Protein AF-A0A7C1KZA2-F1 (afdb_monomer)

Nearest PDB structures (foldseek):
  4gpk-assembly2_H  TM=7.503E-01  e=1.646E-01  Bacillus thuringiensis serovar thuringiensis
  4gpk-assembly2_F  TM=7.600E-01  e=3.939E-01  Bacillus thuringiensis serovar thuringiensis
  4gpk-assembly1_D  TM=7.348E-01  e=4.781E-01  Bacillus thuringiensis serovar thuringiensis
  4gpk-assembly1_A  TM=7.397E-01  e=8.551E-01  Bacillus thuringiensis serovar thuringiensis
  5dbk-assembly1_B  TM=5.737E-01  e=3.575E-01  Bacillus thuringiensis Bt407

Solvent-accessible surface area (backbone atoms only — not comparable to full-atom values): 7530 Å² total; per-residue (Å²): 130,79,60,70,57,53,55,52,49,54,51,52,34,52,50,46,29,72,77,37,68,88,37,72,67,20,39,52,32,26,45,57,52,15,54,51,24,46,76,70,65,38,50,68,59,16,38,57,32,16,54,71,38,43,69,92,47,94,47,68,64,22,28,48,19,38,38,51,49,9,48,47,28,44,78,71,64,42,32,67,60,12,33,57,37,18,47,48,20,50,67,78,30,60,88,39,57,71,46,27,50,55,25,44,58,51,34,22,52,24,28,44,77,72,66,39,46,71,60,15,48,50,43,28,51,52,42,28,70,78,26,76,86,50,69,63,15,53,51,23,55,53,53,59,73,66,65,127

Secondary structure (DSSP, 8-state):
-TTHHHHHHHHHHHHHHHH-TTSHHHHHHHHHHHHHHHHTT-HHHHHHHHHHHHTT--SHHHHHHHHHHHHHHHHTT-HHHHHHHHHHHHHH-TT-HHHHHHHHHHHHHHHHHTT-HHHHHHHHHHHHHH-TTSHHHHHHHHHHTT--

Sequence (148 aa):
LQSGDTDTAVRTFKDIISRRPNHIMSQKSRLELAEEALKQKNFDEAVRLAEAVIENVVDDNAARAQYIIGNRWFISGDYQKAQDELMRVTILYKNYEEWVAHARLLIAQCQNNLGNIEDAEKTLRDVMEMHPRDEFGQQAKKLLNEIR

Structure (mmCIF, N/CA/C/O backbone):
data_AF-A0A7C1KZA2-F1
#
_entry.id   AF-A0A7C1KZA2-F1
#
loop_
_atom_site.group_PDB
_atom_site.id
_atom_site.type_symbol
_atom_site.label_atom_id
_atom_site.label_alt_id
_atom_site.label_comp_id
_atom_site.label_asym_id
_atom_site.label_entity_id
_atom_site.label_seq_id
_atom_site.pdbx_PDB_ins_code
_atom_site.Cartn_x
_atom_site.Cartn_y
_atom_site.Cartn_z
_atom_site.occupancy
_atom_site.B_iso_or_equiv
_atom_site.auth_seq_id
_atom_site.auth_comp_id
_atom_site.auth_asym_id
_atom_site.auth_atom_id
_atom_site.pdbx_PDB_model_num
ATOM 1 N N . LEU A 1 1 ? 22.426 15.751 -2.541 1.00 44.69 1 LEU A N 1
ATOM 2 C CA . LEU A 1 1 ? 23.014 14.629 -3.315 1.00 44.69 1 LEU A CA 1
ATOM 3 C C . LEU A 1 1 ? 21.973 13.911 -4.200 1.00 44.69 1 LEU A C 1
ATOM 5 O O . LEU A 1 1 ? 22.218 12.809 -4.641 1.00 44.69 1 LEU A O 1
ATOM 9 N N . GLN A 1 2 ? 20.813 14.511 -4.506 1.00 54.28 2 GLN A N 1
ATOM 10 C CA . GLN A 1 2 ? 19.572 13.736 -4.701 1.00 54.28 2 GLN A CA 1
ATOM 11 C C . GLN A 1 2 ? 19.051 13.613 -6.148 1.00 54.28 2 GLN A C 1
ATOM 13 O O . GLN A 1 2 ? 18.026 12.977 -6.365 1.00 54.28 2 GLN A O 1
ATOM 18 N N . SER A 1 3 ? 19.729 14.205 -7.133 1.00 57.84 3 SER A N 1
ATOM 19 C CA . SER A 1 3 ? 19.249 14.218 -8.530 1.00 57.84 3 SER A CA 1
ATOM 20 C C . SER A 1 3 ? 20.105 13.348 -9.456 1.00 57.84 3 SER A C 1
ATOM 22 O O . SER A 1 3 ? 19.568 12.569 -10.232 1.00 57.84 3 SER A O 1
ATOM 24 N N . GLY A 1 4 ? 21.438 13.393 -9.322 1.00 61.09 4 GLY A N 1
ATOM 25 C CA . GLY A 1 4 ? 22.348 12.641 -10.199 1.00 61.09 4 GLY A CA 1
ATOM 26 C C . GLY A 1 4 ? 22.324 11.121 -9.993 1.00 61.09 4 GLY A C 1
ATOM 27 O O . GLY A 1 4 ? 22.420 10.365 -10.963 1.00 61.09 4 GLY A O 1
ATOM 28 N N . ASP A 1 5 ? 22.146 10.668 -8.751 1.00 63.00 5 ASP A N 1
ATOM 29 C CA . ASP A 1 5 ? 22.106 9.236 -8.427 1.00 63.00 5 ASP A CA 1
ATOM 30 C C . ASP A 1 5 ? 20.769 8.611 -8.848 1.00 63.00 5 ASP A C 1
ATOM 32 O O . ASP A 1 5 ? 20.745 7.527 -9.436 1.00 63.00 5 ASP A O 1
ATOM 36 N N . THR A 1 6 ? 19.666 9.339 -8.647 1.00 65.69 6 THR A N 1
ATOM 37 C CA . THR A 1 6 ? 18.316 8.945 -9.074 1.00 65.69 6 THR A CA 1
ATOM 38 C C . THR A 1 6 ? 18.236 8.822 -10.597 1.00 65.69 6 THR A C 1
ATOM 40 O O . THR A 1 6 ? 17.783 7.799 -11.109 1.00 65.69 6 THR A O 1
ATOM 43 N N . ASP A 1 7 ? 18.775 9.794 -11.340 1.00 73.94 7 ASP A N 1
ATOM 44 C CA . ASP A 1 7 ? 18.800 9.756 -12.809 1.00 73.94 7 ASP A CA 1
ATOM 45 C C . ASP A 1 7 ? 19.643 8.588 -13.353 1.00 73.94 7 ASP A C 1
ATOM 47 O O . ASP A 1 7 ? 19.294 7.953 -14.358 1.00 73.94 7 ASP A O 1
ATOM 51 N N . THR A 1 8 ? 20.746 8.265 -12.673 1.00 81.12 8 THR A N 1
ATOM 52 C CA . THR A 1 8 ? 21.621 7.140 -13.032 1.00 81.12 8 THR A CA 1
ATOM 53 C C . THR A 1 8 ? 20.946 5.793 -12.758 1.00 81.12 8 THR A C 1
ATOM 55 O O . THR A 1 8 ? 21.003 4.886 -13.599 1.00 81.12 8 THR A O 1
ATOM 58 N N . ALA A 1 9 ? 20.249 5.665 -11.626 1.00 78.81 9 ALA A N 1
ATOM 59 C CA . ALA A 1 9 ? 19.480 4.474 -11.275 1.00 78.81 9 ALA A CA 1
ATOM 60 C C . ALA A 1 9 ? 18.328 4.239 -12.263 1.00 78.81 9 ALA A C 1
ATOM 62 O O . ALA A 1 9 ? 18.203 3.144 -12.815 1.00 78.81 9 ALA A O 1
ATOM 63 N N . VAL A 1 10 ? 17.561 5.285 -12.590 1.00 84.88 10 VAL A N 1
ATOM 64 C CA . VAL A 1 10 ? 16.456 5.213 -13.559 1.00 84.88 10 VAL A CA 1
ATOM 65 C C . VAL A 1 10 ? 16.942 4.724 -14.924 1.00 84.88 10 VAL A C 1
ATOM 67 O O . VAL A 1 10 ? 16.321 3.845 -15.527 1.00 84.88 10 VAL A O 1
ATOM 70 N N . ARG A 1 11 ? 18.071 5.249 -15.421 1.00 86.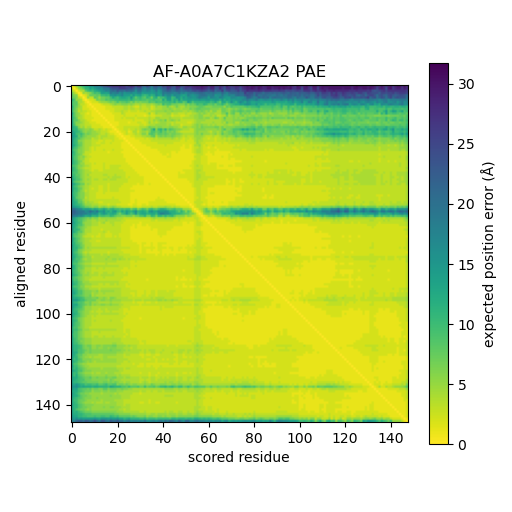88 11 ARG A N 1
ATOM 71 C CA . ARG A 1 11 ? 18.655 4.804 -16.697 1.00 86.88 11 ARG A CA 1
ATOM 72 C C . ARG A 1 11 ? 19.047 3.328 -16.656 1.00 86.88 11 ARG A C 1
ATOM 74 O O . ARG A 1 11 ? 18.765 2.597 -17.602 1.00 86.88 11 ARG A O 1
ATOM 81 N N . THR A 1 12 ? 19.661 2.896 -15.559 1.00 87.88 12 THR A N 1
ATOM 82 C CA . THR A 1 12 ? 20.097 1.507 -15.366 1.00 87.88 12 THR A CA 1
ATOM 83 C C . THR A 1 12 ? 18.906 0.549 -15.338 1.00 87.88 12 THR A C 1
ATOM 85 O O . THR A 1 12 ? 18.910 -0.466 -16.031 1.00 87.88 12 THR A O 1
ATOM 88 N N . PHE A 1 13 ? 17.842 0.898 -14.616 1.00 89.06 13 PHE A N 1
ATOM 89 C CA . PHE A 1 13 ? 16.608 0.113 -14.572 1.00 89.06 13 PHE A CA 1
ATOM 90 C C . PHE A 1 13 ? 15.943 -0.005 -15.946 1.00 89.06 13 PHE A C 1
ATOM 92 O O . PHE A 1 13 ? 15.552 -1.102 -16.349 1.00 89.06 13 PHE A O 1
ATOM 99 N N . LYS A 1 14 ? 15.884 1.090 -16.714 1.00 87.06 14 LYS A N 1
ATOM 100 C CA . LYS A 1 14 ? 15.347 1.074 -18.085 1.00 87.06 14 LYS A CA 1
ATOM 101 C C . LYS A 1 14 ? 16.163 0.183 -19.030 1.00 87.06 14 LYS A C 1
ATOM 103 O O . LYS A 1 14 ? 15.572 -0.526 -19.847 1.00 87.06 14 LYS A O 1
ATOM 108 N N . ASP A 1 15 ? 17.491 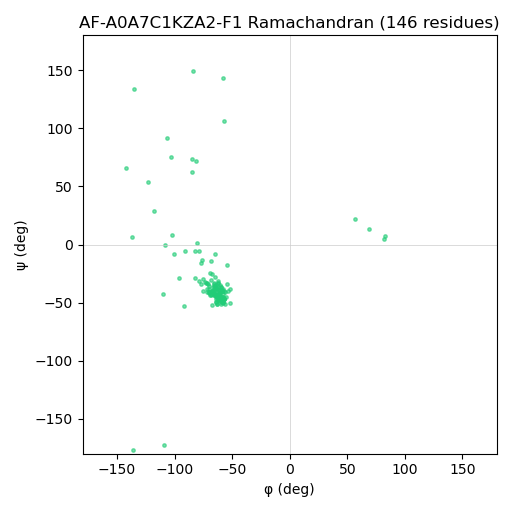0.171 -18.908 1.00 89.44 15 ASP A N 1
ATOM 109 C CA . ASP A 1 15 ? 18.364 -0.716 -19.695 1.00 89.44 15 ASP A CA 1
ATOM 110 C C . ASP A 1 15 ? 18.147 -2.197 -19.336 1.00 89.44 15 ASP A C 1
ATOM 112 O O . ASP A 1 15 ? 17.989 -3.032 -20.229 1.00 89.44 15 ASP A O 1
ATOM 116 N N . ILE A 1 16 ? 18.031 -2.523 -18.043 1.00 86.81 16 ILE A N 1
ATOM 117 C CA . ILE A 1 16 ? 17.730 -3.887 -17.573 1.00 86.81 16 ILE A CA 1
ATOM 118 C C . ILE A 1 16 ? 16.406 -4.385 -18.163 1.00 86.81 16 ILE A C 1
ATOM 120 O O . ILE A 1 16 ? 16.369 -5.479 -18.737 1.00 86.81 16 ILE A O 1
ATOM 124 N N . ILE A 1 17 ? 15.353 -3.567 -18.069 1.00 88.56 17 ILE A N 1
ATOM 125 C CA . ILE A 1 17 ? 14.021 -3.890 -18.595 1.00 88.56 17 ILE A CA 1
ATOM 126 C C . ILE A 1 17 ? 14.083 -4.124 -20.105 1.00 88.56 17 ILE A C 1
ATOM 128 O O . ILE A 1 17 ? 13.548 -5.121 -20.585 1.00 88.56 17 ILE A O 1
ATOM 132 N N . SER A 1 18 ? 14.780 -3.255 -20.842 1.00 89.31 18 SER A N 1
ATOM 133 C CA . SER A 1 18 ? 14.886 -3.347 -22.303 1.00 89.31 18 SER A CA 1
ATOM 134 C C . SER A 1 18 ? 15.621 -4.610 -22.758 1.00 89.31 18 SER A C 1
ATOM 136 O O . SER A 1 18 ? 15.229 -5.238 -23.738 1.00 89.31 18 SER A O 1
ATOM 138 N N . ARG A 1 19 ? 16.673 -5.019 -22.038 1.00 90.69 19 ARG A N 1
ATOM 139 C CA . ARG A 1 19 ? 17.477 -6.197 -22.400 1.00 90.69 19 ARG A CA 1
ATOM 140 C C . ARG A 1 19 ? 16.824 -7.517 -22.013 1.00 90.69 19 ARG A C 1
ATOM 142 O O . ARG A 1 19 ? 17.084 -8.529 -22.658 1.00 90.69 19 ARG A O 1
ATOM 149 N N . ARG A 1 20 ? 16.052 -7.546 -20.921 1.00 87.06 20 ARG A N 1
ATOM 150 C CA . ARG A 1 20 ? 15.500 -8.788 -20.353 1.00 87.06 20 ARG A CA 1
ATOM 151 C C . ARG A 1 20 ? 14.075 -8.599 -19.817 1.00 87.06 20 ARG A C 1
ATOM 153 O O . ARG A 1 20 ? 13.880 -8.740 -18.611 1.00 87.06 20 ARG A O 1
ATOM 160 N N . PRO A 1 21 ? 13.060 -8.327 -20.655 1.00 84.12 21 PRO A N 1
ATOM 161 C CA . PRO A 1 21 ? 11.745 -7.868 -20.189 1.00 84.12 21 PRO A CA 1
ATOM 162 C C . PRO A 1 21 ? 11.056 -8.764 -19.149 1.00 84.12 21 PRO A C 1
ATOM 164 O O . PRO A 1 21 ? 10.422 -8.235 -18.238 1.00 84.12 21 PRO A O 1
ATOM 167 N N . ASN A 1 22 ? 11.240 -10.085 -19.234 1.00 82.94 22 ASN A N 1
ATOM 168 C CA . ASN A 1 22 ? 10.550 -11.073 -18.389 1.00 82.94 22 ASN A CA 1
ATOM 169 C C . ASN A 1 22 ? 11.420 -11.620 -17.242 1.00 82.94 22 ASN A C 1
ATOM 171 O O . ASN A 1 22 ? 11.056 -12.587 -16.584 1.00 82.94 22 ASN A O 1
ATOM 175 N N . HIS A 1 23 ? 12.608 -11.053 -17.023 1.00 87.25 23 HIS A N 1
ATOM 176 C CA . HIS A 1 23 ? 13.526 -11.512 -15.982 1.00 87.25 23 HIS A CA 1
ATOM 177 C C . HIS A 1 23 ? 13.183 -10.896 -14.618 1.00 87.25 23 HIS A C 1
ATOM 179 O O . HIS A 1 23 ? 12.781 -9.736 -14.548 1.00 87.25 23 HIS A O 1
ATOM 185 N N . ILE A 1 24 ? 13.455 -11.623 -13.528 1.00 86.75 24 ILE A N 1
ATOM 186 C CA . ILE A 1 24 ? 13.198 -11.184 -12.142 1.00 86.75 24 ILE A CA 1
ATOM 187 C C . ILE A 1 24 ? 13.782 -9.795 -11.830 1.00 86.75 24 ILE A C 1
ATOM 189 O O . ILE A 1 24 ? 13.157 -8.968 -11.178 1.00 86.75 24 ILE A O 1
ATOM 193 N N . MET A 1 25 ? 14.970 -9.492 -12.364 1.00 87.94 25 MET A N 1
ATOM 194 C CA . MET A 1 25 ? 15.594 -8.171 -12.195 1.00 87.94 25 MET A CA 1
ATOM 195 C C . MET A 1 25 ? 14.807 -7.056 -12.881 1.00 87.94 25 MET A C 1
ATOM 197 O O . MET A 1 25 ? 14.759 -5.949 -12.365 1.00 87.94 25 MET A O 1
ATOM 201 N N . SER A 1 26 ? 14.164 -7.343 -14.011 1.00 90.06 26 SER A N 1
ATOM 202 C CA . SER A 1 26 ? 13.328 -6.374 -14.716 1.00 90.06 26 SER A CA 1
ATOM 203 C C . SER A 1 26 ? 12.009 -6.145 -13.993 1.00 90.06 26 SER A C 1
ATOM 205 O O . SER A 1 26 ? 11.504 -5.031 -14.020 1.00 90.06 26 SER A O 1
ATOM 207 N N . GLN A 1 27 ? 11.460 -7.158 -13.315 1.00 90.81 27 GLN A N 1
ATOM 208 C CA . GLN A 1 27 ? 10.318 -6.968 -12.414 1.00 90.81 27 GLN A CA 1
ATOM 209 C C . GLN A 1 27 ? 10.700 -6.043 -11.255 1.00 90.81 27 GLN A C 1
ATOM 211 O O . GLN A 1 27 ? 10.073 -5.006 -11.075 1.00 90.81 27 GLN A O 1
ATOM 216 N N . LYS A 1 28 ? 11.807 -6.331 -10.558 1.00 92.00 28 LYS A N 1
ATOM 217 C CA . LYS A 1 28 ? 12.323 -5.463 -9.487 1.00 92.00 28 LYS A CA 1
ATOM 218 C C . LYS A 1 28 ? 12.596 -4.039 -9.973 1.00 92.00 28 LYS A C 1
ATOM 220 O O . LYS A 1 28 ? 12.156 -3.087 -9.350 1.00 92.00 28 LYS A O 1
ATOM 225 N N . SER A 1 29 ? 13.248 -3.881 -11.127 1.00 93.75 29 SER A N 1
ATOM 226 C CA . SER A 1 29 ? 13.467 -2.569 -11.749 1.00 93.75 29 SER A CA 1
ATOM 227 C C . SER A 1 29 ? 12.163 -1.824 -12.043 1.00 93.75 29 SER A C 1
ATOM 229 O O . SER A 1 29 ? 12.116 -0.612 -11.861 1.00 93.75 29 SER A O 1
ATOM 231 N N . ARG A 1 30 ? 11.100 -2.516 -12.474 1.00 94.88 30 ARG A N 1
ATOM 232 C CA . ARG A 1 30 ? 9.782 -1.893 -12.664 1.00 94.88 30 ARG A CA 1
ATOM 233 C C . ARG A 1 30 ? 9.180 -1.423 -11.343 1.00 94.88 30 ARG A C 1
ATOM 235 O O . ARG A 1 30 ? 8.668 -0.314 -11.318 1.00 94.88 30 ARG A O 1
ATOM 242 N N . LEU A 1 31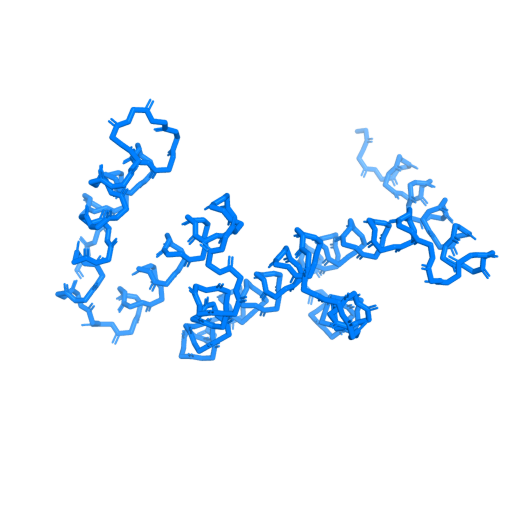 ? 9.284 -2.208 -10.270 1.00 96.06 31 LEU A N 1
ATOM 243 C CA . LEU A 1 31 ? 8.792 -1.825 -8.939 1.00 96.06 31 LEU A CA 1
ATOM 244 C C . LEU A 1 31 ? 9.493 -0.567 -8.415 1.00 96.06 31 LEU A C 1
ATOM 246 O O . LEU A 1 31 ? 8.822 0.379 -8.014 1.00 96.06 31 LEU A O 1
ATOM 250 N N . GLU A 1 32 ? 10.825 -0.518 -8.497 1.00 95.25 32 GLU A N 1
ATOM 251 C CA . GLU A 1 32 ? 11.600 0.657 -8.069 1.00 95.25 32 GLU A CA 1
ATOM 252 C C . GLU A 1 32 ? 11.233 1.907 -8.885 1.00 95.25 32 GLU A C 1
ATOM 254 O O . GLU A 1 32 ? 11.041 2.992 -8.337 1.00 95.25 32 GLU A O 1
ATOM 259 N N . LEU A 1 33 ? 11.071 1.760 -10.206 1.00 95.88 33 LEU A N 1
ATOM 260 C CA . LEU A 1 33 ? 10.612 2.855 -11.063 1.00 95.88 33 LEU A CA 1
ATOM 261 C C . LEU A 1 33 ? 9.165 3.270 -10.754 1.00 95.88 33 LEU A C 1
ATOM 263 O O . LEU A 1 33 ? 8.850 4.456 -10.842 1.00 95.88 33 LEU A O 1
ATOM 267 N N . ALA A 1 34 ? 8.291 2.326 -10.401 1.00 97.00 34 ALA A N 1
ATOM 268 C CA . ALA A 1 34 ? 6.897 2.605 -10.077 1.00 97.00 34 ALA A CA 1
ATOM 269 C C . ALA A 1 34 ? 6.778 3.399 -8.768 1.00 97.00 34 ALA A C 1
ATOM 271 O O . ALA A 1 34 ? 6.036 4.376 -8.703 1.00 97.00 34 ALA A O 1
ATOM 272 N N . GLU A 1 35 ? 7.554 3.043 -7.744 1.00 95.69 35 GLU A N 1
ATOM 273 C CA . GLU A 1 35 ? 7.615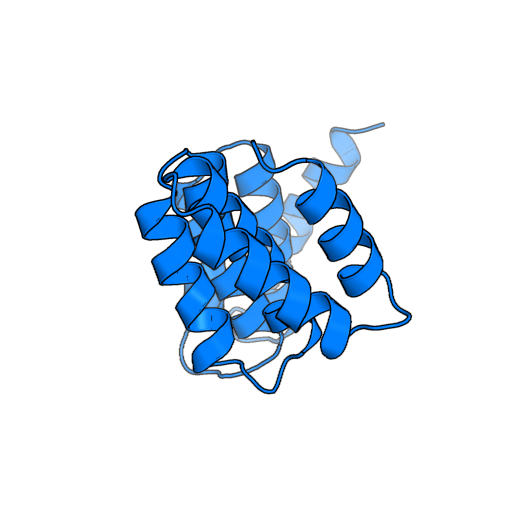 3.798 -6.489 1.00 95.69 35 GLU A CA 1
ATOM 274 C C . GLU A 1 35 ? 8.197 5.197 -6.677 1.00 95.69 35 GLU A C 1
ATOM 276 O O . GLU A 1 35 ? 7.706 6.161 -6.087 1.00 95.69 35 GLU A O 1
ATOM 281 N N . GLU A 1 36 ? 9.219 5.338 -7.519 1.00 94.75 36 GLU A N 1
ATOM 282 C CA . GLU A 1 36 ? 9.760 6.650 -7.861 1.00 94.75 36 GLU A CA 1
ATOM 283 C C . GLU A 1 36 ? 8.720 7.503 -8.605 1.00 94.75 36 GLU A C 1
ATOM 285 O O . GLU A 1 36 ? 8.499 8.666 -8.261 1.00 94.75 36 GLU A O 1
ATOM 290 N N . ALA A 1 37 ? 7.989 6.909 -9.550 1.00 95.44 37 ALA A N 1
ATOM 291 C CA . ALA A 1 37 ? 6.873 7.566 -10.221 1.00 95.44 37 ALA A CA 1
ATOM 292 C C . ALA A 1 37 ? 5.763 7.987 -9.234 1.00 95.44 37 ALA A C 1
ATOM 294 O O . ALA A 1 37 ? 5.245 9.100 -9.355 1.00 95.44 37 ALA A O 1
ATOM 295 N N . LEU A 1 38 ? 5.445 7.177 -8.212 1.00 96.12 38 LEU A N 1
ATOM 296 C CA . LEU A 1 38 ? 4.510 7.562 -7.143 1.00 96.12 38 LEU A CA 1
ATOM 297 C C . LEU A 1 38 ? 4.983 8.789 -6.364 1.00 96.12 38 LEU A C 1
ATOM 299 O O . LEU A 1 38 ? 4.194 9.711 -6.147 1.00 96.12 38 LEU A O 1
ATOM 303 N N . LYS A 1 39 ? 6.261 8.833 -5.968 1.00 94.00 39 LYS A N 1
ATOM 304 C CA . LYS A 1 39 ? 6.845 9.984 -5.252 1.00 94.00 39 LYS A CA 1
ATOM 305 C C . LYS A 1 39 ? 6.756 11.262 -6.083 1.00 94.00 39 LYS A C 1
ATOM 307 O O . LYS A 1 39 ? 6.480 12.331 -5.545 1.00 94.00 39 LYS A O 1
ATOM 312 N N . GLN A 1 40 ? 6.922 11.139 -7.399 1.00 94.81 40 GLN A N 1
ATOM 313 C CA . GLN A 1 40 ? 6.784 12.236 -8.359 1.00 94.81 40 GLN A CA 1
ATOM 314 C C . GLN A 1 40 ? 5.323 12.543 -8.735 1.00 94.81 40 GLN A C 1
ATOM 316 O O . GLN A 1 40 ? 5.078 13.433 -9.547 1.00 94.81 40 GLN A O 1
ATOM 321 N N . LYS A 1 41 ? 4.346 11.824 -8.160 1.00 95.38 41 LYS A N 1
ATOM 322 C CA . LYS A 1 41 ? 2.914 11.890 -8.504 1.00 95.38 41 LYS A CA 1
ATOM 323 C C . LYS A 1 41 ? 2.618 11.610 -9.982 1.00 95.38 41 LYS A C 1
ATOM 325 O O . LYS A 1 41 ? 1.555 11.971 -10.485 1.00 95.38 41 LYS A O 1
ATOM 330 N N . ASN A 1 42 ? 3.528 10.932 -10.677 1.00 96.75 42 ASN A N 1
ATOM 331 C CA . ASN A 1 42 ? 3.300 10.419 -12.020 1.00 96.75 42 ASN A CA 1
ATOM 332 C C . ASN A 1 42 ? 2.531 9.095 -11.927 1.00 96.75 42 ASN A C 1
ATOM 334 O O . ASN A 1 42 ? 3.079 8.004 -12.088 1.00 96.75 42 ASN A O 1
ATOM 338 N N . PHE A 1 43 ? 1.252 9.206 -11.575 1.00 96.62 43 PHE A N 1
ATOM 339 C CA . PHE A 1 43 ? 0.438 8.058 -11.202 1.00 96.62 43 PHE A CA 1
ATOM 340 C C . PHE A 1 43 ? 0.191 7.076 -12.346 1.00 96.62 43 PHE A C 1
ATOM 342 O O . PHE A 1 43 ? 0.117 5.875 -12.098 1.00 96.62 43 PHE A O 1
ATOM 349 N N . ASP A 1 44 ? 0.075 7.565 -13.579 1.00 96.94 44 ASP A N 1
ATOM 350 C CA . ASP A 1 44 ? -0.186 6.708 -14.737 1.00 96.94 44 ASP A CA 1
ATOM 351 C C . ASP A 1 44 ? 1.033 5.839 -15.056 1.00 96.94 44 ASP A C 1
ATOM 353 O O . ASP A 1 44 ? 0.898 4.640 -15.293 1.00 96.94 44 ASP A O 1
ATOM 357 N N . GLU A 1 45 ? 2.240 6.408 -14.970 1.00 96.38 45 GLU A N 1
ATOM 358 C CA . GLU A 1 45 ? 3.474 5.639 -15.142 1.00 96.38 45 GLU A CA 1
ATOM 359 C C . GLU A 1 45 ? 3.684 4.641 -13.999 1.00 96.38 45 GLU A C 1
ATOM 361 O O . GLU A 1 45 ? 4.078 3.502 -14.250 1.00 96.38 45 GLU A O 1
ATOM 366 N N . ALA A 1 46 ? 3.380 5.032 -12.756 1.00 97.69 46 ALA A N 1
ATOM 367 C CA . ALA A 1 46 ? 3.465 4.135 -11.607 1.00 97.69 46 ALA A CA 1
ATOM 368 C C . ALA A 1 46 ? 2.567 2.900 -11.776 1.00 97.69 46 ALA A C 1
ATOM 370 O O . ALA A 1 46 ? 3.027 1.773 -11.593 1.00 97.69 46 ALA A O 1
ATOM 371 N N . VAL A 1 47 ? 1.309 3.108 -12.181 1.00 97.06 47 VAL A N 1
ATOM 372 C CA . VAL A 1 47 ? 0.356 2.017 -12.428 1.00 97.06 47 VAL A CA 1
ATOM 373 C C . VAL A 1 47 ? 0.828 1.150 -13.590 1.00 97.06 47 VAL A C 1
ATOM 375 O O . VAL A 1 47 ? 0.963 -0.056 -13.414 1.00 97.06 47 VAL A O 1
ATOM 378 N N . ARG A 1 48 ? 1.195 1.745 -14.731 1.00 96.25 48 ARG A N 1
ATOM 379 C CA . ARG A 1 48 ? 1.665 1.001 -15.911 1.00 96.25 48 ARG A CA 1
ATOM 380 C C . ARG A 1 48 ? 2.868 0.103 -15.599 1.00 96.25 48 ARG A C 1
ATOM 382 O O . ARG A 1 48 ? 2.967 -1.014 -16.104 1.00 96.25 48 ARG A O 1
ATOM 389 N N . LEU A 1 49 ? 3.815 0.596 -14.799 1.00 95.75 49 LEU A N 1
ATOM 390 C CA . LEU A 1 49 ? 4.996 -0.168 -14.394 1.00 95.75 49 LEU A CA 1
ATOM 391 C C . LEU A 1 49 ? 4.648 -1.308 -13.432 1.00 95.75 49 LEU A C 1
ATOM 393 O O . LEU A 1 49 ? 5.209 -2.394 -13.580 1.00 95.75 49 LEU A O 1
ATOM 397 N N . ALA A 1 50 ? 3.741 -1.075 -12.481 1.00 96.19 50 ALA A N 1
ATOM 398 C CA . ALA A 1 50 ? 3.283 -2.085 -11.531 1.00 96.19 50 ALA A CA 1
ATOM 399 C C . ALA A 1 50 ? 2.432 -3.177 -12.206 1.00 96.19 50 ALA A C 1
ATOM 401 O O . ALA A 1 50 ? 2.669 -4.361 -11.984 1.00 96.19 50 ALA A O 1
ATOM 402 N N . GLU A 1 51 ? 1.506 -2.811 -13.095 1.00 95.12 51 GLU A N 1
ATOM 403 C CA . GLU A 1 51 ? 0.675 -3.759 -13.853 1.00 95.12 51 GLU A CA 1
ATOM 404 C C . GLU A 1 51 ? 1.530 -4.740 -14.664 1.00 95.12 51 GLU A C 1
ATOM 406 O O . GLU A 1 51 ? 1.286 -5.944 -14.638 1.00 95.12 51 GLU A O 1
ATOM 411 N N . ALA A 1 52 ? 2.615 -4.255 -15.275 1.00 93.12 52 ALA A N 1
ATOM 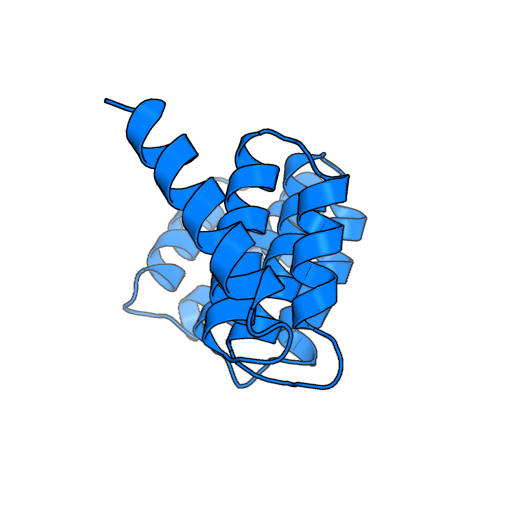412 C CA . ALA A 1 52 ? 3.567 -5.087 -16.012 1.00 93.12 52 ALA A CA 1
ATOM 413 C C . ALA A 1 52 ? 4.344 -6.101 -15.139 1.00 93.12 52 ALA A C 1
ATOM 415 O O . ALA A 1 52 ? 5.098 -6.914 -15.677 1.00 93.12 52 ALA A O 1
ATOM 416 N N . VAL A 1 53 ? 4.224 -6.043 -13.807 1.00 92.81 53 VAL A N 1
ATOM 417 C CA . VAL A 1 53 ? 4.793 -7.029 -12.868 1.00 92.81 53 VAL A CA 1
ATOM 418 C C . VAL A 1 53 ? 3.758 -8.080 -12.457 1.00 92.81 53 VAL A C 1
ATOM 420 O O . VAL A 1 53 ? 4.132 -9.217 -12.190 1.00 92.81 53 VAL A O 1
ATOM 423 N N . ILE A 1 54 ? 2.471 -7.726 -12.447 1.00 90.81 54 ILE A N 1
ATOM 424 C CA . ILE A 1 54 ? 1.366 -8.608 -12.029 1.00 90.81 54 ILE A CA 1
ATOM 425 C C . ILE A 1 54 ? 1.013 -9.633 -13.124 1.00 90.81 54 ILE A C 1
ATOM 427 O O . ILE A 1 54 ? 0.360 -10.642 -12.856 1.00 90.81 54 ILE A O 1
ATOM 431 N N . GLU A 1 55 ? 1.457 -9.417 -14.366 1.00 78.69 55 GLU A N 1
ATOM 432 C CA . GLU A 1 55 ? 1.161 -10.308 -15.490 1.00 78.69 55 GLU A CA 1
ATOM 433 C C . GLU A 1 55 ? 1.622 -11.764 -15.240 1.00 78.69 55 GLU A C 1
ATOM 435 O O . GLU A 1 55 ? 2.797 -12.109 -15.362 1.00 78.69 55 GLU A O 1
ATOM 440 N N . ASN A 1 56 ? 0.646 -12.646 -14.987 1.00 63.72 56 ASN A N 1
ATOM 441 C CA . ASN A 1 56 ? 0.747 -14.115 -14.965 1.00 63.72 56 ASN A CA 1
ATOM 442 C C . ASN A 1 56 ? 1.565 -14.754 -13.827 1.00 63.72 56 ASN A C 1
ATOM 444 O O . ASN A 1 56 ? 1.852 -15.952 -13.898 1.00 63.72 56 ASN A O 1
ATOM 448 N N . VAL A 1 57 ? 1.920 -14.012 -12.774 1.00 77.38 57 VAL A N 1
ATOM 449 C CA . VAL A 1 57 ? 2.683 -14.547 -11.634 1.00 77.38 57 VAL A CA 1
ATOM 450 C C . VAL A 1 57 ? 2.075 -14.078 -10.315 1.00 77.38 57 VAL A C 1
ATOM 452 O O . VAL A 1 57 ? 1.765 -12.906 -10.142 1.00 77.38 57 VAL A O 1
ATOM 455 N N . VAL A 1 58 ? 1.920 -15.008 -9.372 1.00 85.56 58 VAL A N 1
ATOM 456 C CA . VAL A 1 58 ? 1.595 -14.705 -7.973 1.00 85.56 58 VAL A CA 1
ATOM 457 C C . VAL A 1 58 ? 2.868 -14.936 -7.171 1.00 85.56 58 VAL A C 1
ATOM 459 O O . VAL A 1 58 ? 3.172 -16.065 -6.790 1.00 85.56 58 VAL A O 1
ATOM 462 N N . ASP A 1 59 ? 3.650 -13.873 -7.009 1.00 93.00 59 ASP A N 1
ATOM 463 C CA . ASP A 1 59 ? 4.879 -13.854 -6.223 1.00 93.00 59 ASP A CA 1
ATOM 464 C C . ASP A 1 59 ? 4.974 -12.594 -5.348 1.00 93.00 59 ASP A C 1
ATOM 466 O O . ASP A 1 59 ? 4.058 -11.769 -5.300 1.00 93.00 59 ASP A O 1
ATOM 470 N N . ASP A 1 60 ? 6.094 -12.462 -4.641 1.00 94.19 60 ASP A N 1
ATOM 471 C CA . ASP A 1 60 ? 6.361 -11.322 -3.766 1.00 94.19 60 ASP A CA 1
ATOM 472 C C . ASP A 1 60 ? 6.392 -9.984 -4.530 1.00 94.19 60 ASP A C 1
ATOM 474 O O . ASP A 1 60 ? 5.868 -8.974 -4.061 1.00 94.19 60 ASP A O 1
ATOM 478 N N . ASN A 1 61 ? 6.919 -9.974 -5.761 1.00 94.56 61 ASN A N 1
ATOM 479 C CA . ASN A 1 61 ? 6.954 -8.762 -6.579 1.00 94.56 61 ASN A CA 1
ATOM 480 C C . ASN A 1 61 ? 5.554 -8.366 -7.051 1.00 94.56 61 ASN A C 1
ATOM 482 O O . ASN A 1 61 ? 5.240 -7.178 -7.100 1.00 94.56 61 ASN A O 1
ATOM 486 N N . ALA A 1 62 ? 4.715 -9.339 -7.403 1.00 95.88 62 ALA A N 1
ATOM 487 C CA . ALA A 1 62 ? 3.331 -9.098 -7.785 1.00 95.88 62 ALA A CA 1
ATOM 488 C C . ALA A 1 62 ? 2.499 -8.576 -6.597 1.00 95.88 62 ALA A C 1
ATOM 490 O O . ALA A 1 62 ? 1.689 -7.665 -6.773 1.00 95.88 62 ALA A O 1
ATOM 491 N N . ALA A 1 63 ? 2.761 -9.057 -5.375 1.00 97.38 63 ALA A N 1
ATOM 492 C CA . ALA A 1 63 ? 2.165 -8.514 -4.154 1.00 97.38 63 ALA A CA 1
ATOM 493 C C . ALA A 1 63 ? 2.571 -7.043 -3.926 1.00 97.38 63 ALA A C 1
ATOM 495 O O . ALA A 1 63 ? 1.702 -6.186 -3.732 1.00 97.38 63 ALA A O 1
ATOM 496 N N . ARG A 1 64 ? 3.872 -6.726 -4.052 1.00 97.56 64 ARG A N 1
ATOM 497 C CA . ARG A 1 64 ? 4.391 -5.344 -4.019 1.00 97.56 64 ARG A CA 1
ATOM 498 C C . ARG A 1 64 ? 3.747 -4.463 -5.081 1.00 97.56 64 ARG A C 1
ATOM 500 O O . ARG A 1 64 ? 3.319 -3.351 -4.784 1.00 97.56 64 ARG A O 1
ATOM 507 N N . ALA A 1 65 ? 3.657 -4.946 -6.318 1.00 97.69 65 ALA A N 1
ATOM 508 C CA . ALA A 1 65 ? 3.048 -4.214 -7.423 1.00 97.69 65 ALA A CA 1
ATOM 509 C C . ALA A 1 65 ? 1.576 -3.883 -7.148 1.00 97.69 65 ALA A C 1
ATOM 511 O O . ALA A 1 65 ? 1.154 -2.742 -7.329 1.00 97.69 65 ALA A O 1
ATOM 512 N N . GLN A 1 66 ? 0.805 -4.853 -6.653 1.00 98.31 66 GLN A N 1
ATOM 513 C CA . GLN A 1 66 ? -0.595 -4.636 -6.303 1.00 98.31 66 GLN A CA 1
ATOM 514 C C . GLN A 1 66 ? -0.736 -3.612 -5.163 1.00 98.31 66 GLN A C 1
ATOM 516 O O . GLN A 1 66 ? -1.609 -2.744 -5.212 1.00 98.31 66 GLN A O 1
ATOM 521 N N . TYR A 1 67 ? 0.161 -3.645 -4.171 1.00 98.62 67 TYR A N 1
ATOM 522 C CA . TYR A 1 67 ? 0.223 -2.619 -3.129 1.00 98.62 67 TYR A CA 1
ATOM 523 C C . TYR A 1 67 ? 0.541 -1.224 -3.696 1.00 98.62 67 TYR A C 1
ATOM 525 O O . TYR A 1 67 ? -0.109 -0.253 -3.312 1.00 98.62 67 TYR A O 1
ATOM 533 N N . ILE A 1 68 ? 1.482 -1.106 -4.642 1.00 98.44 68 ILE A N 1
ATOM 534 C CA . ILE A 1 68 ? 1.813 0.157 -5.330 1.00 98.44 68 ILE A CA 1
ATOM 535 C C . ILE A 1 68 ? 0.576 0.740 -6.030 1.00 98.44 68 ILE A C 1
ATOM 537 O O . ILE A 1 68 ? 0.326 1.943 -5.920 1.00 98.44 68 ILE A O 1
ATOM 541 N N . ILE A 1 69 ? -0.232 -0.093 -6.694 1.00 98.44 69 ILE A N 1
ATOM 542 C CA . ILE A 1 69 ? -1.488 0.335 -7.333 1.00 98.44 69 ILE A CA 1
ATOM 543 C C . ILE A 1 69 ? -2.487 0.853 -6.286 1.00 98.44 69 ILE A C 1
ATOM 545 O O . ILE A 1 69 ? -3.082 1.911 -6.478 1.00 98.44 69 ILE A O 1
ATOM 549 N N . GLY A 1 70 ? -2.637 0.174 -5.147 1.00 98.50 70 GLY A N 1
ATOM 550 C CA . GLY A 1 70 ? -3.474 0.666 -4.047 1.00 98.50 70 GLY A CA 1
ATOM 551 C C . GLY A 1 70 ? -2.972 1.987 -3.451 1.00 98.50 70 GLY A C 1
ATOM 552 O O . GLY A 1 70 ? -3.737 2.938 -3.274 1.00 98.50 70 GLY A O 1
ATOM 553 N N . ASN A 1 71 ? -1.665 2.092 -3.214 1.00 98.50 71 ASN A N 1
ATOM 554 C CA . ASN A 1 71 ? -1.026 3.286 -2.664 1.00 98.50 71 ASN A CA 1
ATOM 555 C C . ASN A 1 71 ? -1.152 4.496 -3.604 1.00 98.50 71 ASN A C 1
ATOM 557 O O . ASN A 1 71 ? -1.376 5.618 -3.154 1.00 98.50 71 ASN A O 1
ATOM 561 N N . ARG A 1 72 ? -1.111 4.277 -4.923 1.00 98.12 72 ARG A N 1
ATOM 562 C CA . ARG A 1 72 ? -1.412 5.316 -5.918 1.00 98.12 72 ARG A CA 1
ATOM 563 C C . ARG A 1 72 ? -2.749 5.992 -5.641 1.00 98.12 72 ARG A C 1
ATOM 565 O O . ARG A 1 72 ? -2.825 7.222 -5.631 1.00 98.12 72 ARG A O 1
ATOM 572 N N . TRP A 1 73 ? -3.801 5.201 -5.440 1.00 98.50 73 TRP A N 1
ATOM 573 C CA . TRP A 1 73 ? -5.139 5.729 -5.187 1.00 98.50 73 TRP A CA 1
ATOM 574 C C . TRP A 1 73 ? -5.205 6.465 -3.853 1.00 98.50 73 TRP A C 1
ATOM 576 O O . TRP A 1 73 ? -5.737 7.576 -3.808 1.00 98.50 73 TRP A O 1
ATOM 586 N N . PHE A 1 74 ? -4.557 5.921 -2.820 1.00 98.62 74 PHE A N 1
ATOM 587 C CA . PHE A 1 74 ? -4.457 6.555 -1.507 1.00 98.62 74 PHE A CA 1
ATOM 588 C C . PHE A 1 74 ? -3.807 7.942 -1.587 1.00 98.62 74 PHE A C 1
ATOM 590 O O . PHE A 1 74 ? -4.373 8.918 -1.100 1.00 98.62 74 PHE A O 1
ATOM 597 N N . ILE A 1 75 ? -2.659 8.059 -2.266 1.00 97.62 75 ILE A N 1
ATOM 598 C CA . ILE A 1 75 ? -1.947 9.335 -2.447 1.00 97.62 75 ILE A CA 1
ATOM 599 C C . ILE A 1 75 ? -2.803 10.336 -3.240 1.00 97.62 75 ILE A C 1
ATOM 601 O O . ILE A 1 75 ? -2.730 11.541 -2.994 1.00 97.62 75 ILE A O 1
ATOM 605 N N . SER A 1 76 ? -3.621 9.859 -4.182 1.00 97.00 76 SER A N 1
ATOM 606 C CA . SER A 1 76 ? -4.554 10.705 -4.939 1.00 97.00 76 SER A CA 1
ATOM 607 C C . SER A 1 76 ? -5.841 11.075 -4.184 1.00 97.00 76 SER A C 1
ATOM 609 O O . SER A 1 76 ? -6.620 11.874 -4.697 1.00 97.00 76 SER A O 1
ATOM 611 N N . GLY A 1 77 ? -6.056 10.531 -2.981 1.00 97.75 77 GLY A N 1
ATOM 612 C CA . GLY A 1 77 ? -7.234 10.785 -2.143 1.00 97.75 77 GLY A CA 1
ATOM 613 C C . GLY A 1 77 ? -8.475 9.964 -2.506 1.00 97.75 77 GLY A C 1
ATOM 614 O O . GLY A 1 77 ? -9.528 10.151 -1.903 1.00 97.75 77 GLY A O 1
ATOM 615 N N . ASP A 1 78 ? -8.375 9.042 -3.467 1.00 98.44 78 ASP A N 1
ATOM 616 C CA . ASP A 1 78 ? -9.461 8.117 -3.810 1.00 98.44 78 ASP A CA 1
ATOM 617 C C . ASP A 1 78 ? -9.405 6.905 -2.869 1.00 98.44 78 ASP A C 1
ATOM 619 O O . ASP A 1 78 ? -8.935 5.821 -3.220 1.00 98.44 78 ASP A O 1
ATOM 623 N N . TYR A 1 79 ? -9.814 7.126 -1.618 1.00 98.56 79 TYR A N 1
ATOM 624 C CA . TYR A 1 79 ? -9.695 6.134 -0.548 1.00 98.56 79 TYR A CA 1
ATOM 625 C C . TYR A 1 79 ? -10.543 4.883 -0.787 1.00 98.56 79 TYR A C 1
ATOM 627 O O . TYR A 1 79 ? -10.154 3.804 -0.345 1.00 98.56 79 TYR A O 1
ATOM 635 N N . GLN A 1 80 ? -11.659 5.004 -1.514 1.00 98.62 80 GLN A N 1
ATOM 636 C CA . GLN A 1 80 ? -12.482 3.848 -1.863 1.00 98.62 80 GLN A CA 1
ATOM 637 C C . GLN A 1 80 ? -11.733 2.927 -2.829 1.00 98.62 80 GLN A C 1
ATOM 639 O O . GLN A 1 80 ? -11.561 1.747 -2.53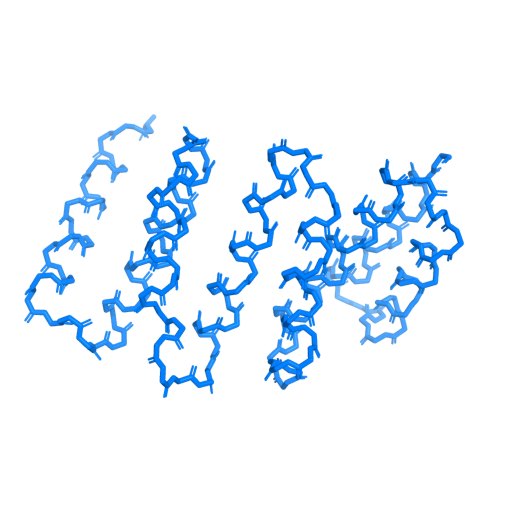6 1.00 98.62 80 GLN A O 1
ATOM 644 N N . LYS A 1 81 ? -11.198 3.463 -3.936 1.00 98.50 81 LYS A N 1
ATOM 645 C CA . LYS A 1 81 ? -10.401 2.641 -4.860 1.00 98.50 81 LYS A CA 1
ATOM 646 C C . LYS A 1 81 ? -9.117 2.132 -4.227 1.00 98.50 81 LYS A C 1
ATOM 648 O O . LYS A 1 81 ? -8.698 1.017 -4.518 1.00 98.50 81 LYS A O 1
ATOM 653 N N . ALA A 1 82 ? -8.493 2.931 -3.364 1.00 98.81 82 ALA A N 1
ATOM 654 C CA . ALA A 1 82 ? -7.331 2.489 -2.610 1.00 98.81 82 ALA A CA 1
ATOM 655 C C . ALA A 1 82 ? -7.668 1.249 -1.782 1.00 98.81 82 ALA A C 1
ATOM 657 O O . ALA A 1 82 ? -6.975 0.242 -1.898 1.00 98.81 82 ALA A O 1
ATOM 658 N N . GLN A 1 83 ? -8.756 1.287 -1.010 1.00 98.75 83 GLN A N 1
ATOM 659 C CA . GLN A 1 83 ? -9.214 0.142 -0.229 1.00 98.75 83 GLN A CA 1
ATOM 660 C C . GLN A 1 83 ? -9.472 -1.084 -1.115 1.00 98.75 83 GLN A C 1
ATOM 662 O O . GLN A 1 83 ? -8.973 -2.163 -0.793 1.00 98.75 83 GLN A O 1
ATOM 667 N N . ASP A 1 84 ? -10.181 -0.920 -2.234 1.00 98.50 84 ASP A N 1
ATOM 668 C CA . ASP A 1 84 ? -10.506 -2.020 -3.150 1.00 98.50 84 ASP A CA 1
ATOM 669 C C . ASP A 1 84 ? -9.235 -2.696 -3.700 1.00 98.50 84 ASP A C 1
ATOM 671 O O . ASP A 1 84 ? -9.100 -3.923 -3.671 1.00 98.50 84 ASP A O 1
ATOM 675 N N . GLU A 1 85 ? -8.259 -1.905 -4.151 1.00 98.50 85 GLU A N 1
ATOM 676 C CA . GLU A 1 85 ? -6.997 -2.413 -4.699 1.00 98.50 85 GLU A CA 1
ATOM 677 C C . GLU A 1 85 ? -6.080 -3.012 -3.622 1.00 98.50 85 GLU A C 1
ATOM 679 O O . GLU A 1 85 ? -5.388 -4.000 -3.877 1.00 98.50 85 GLU A O 1
ATOM 684 N N . LEU A 1 86 ? -6.101 -2.479 -2.398 1.00 98.75 86 LEU A N 1
ATOM 685 C CA . LEU A 1 86 ? -5.351 -3.032 -1.267 1.00 98.75 86 LEU A CA 1
ATOM 686 C C . LEU A 1 86 ? -5.974 -4.334 -0.752 1.00 98.75 86 LEU A C 1
ATOM 688 O O . LEU A 1 86 ? -5.251 -5.243 -0.345 1.00 98.75 86 LEU A O 1
ATOM 692 N N . MET A 1 87 ? -7.299 -4.485 -0.816 1.00 98.38 87 MET A N 1
ATOM 693 C CA . MET A 1 87 ? -7.964 -5.753 -0.505 1.00 98.38 87 MET A CA 1
ATOM 694 C C . MET A 1 87 ? -7.542 -6.871 -1.462 1.00 98.38 87 MET A C 1
ATOM 696 O O . MET A 1 87 ? -7.441 -8.028 -1.054 1.00 98.38 87 MET A O 1
ATOM 700 N N . ARG A 1 88 ? -7.221 -6.560 -2.724 1.00 97.81 88 ARG A N 1
ATOM 701 C CA . ARG A 1 88 ? -6.645 -7.562 -3.637 1.00 97.81 88 ARG A CA 1
ATOM 702 C C . ARG A 1 88 ? -5.315 -8.102 -3.110 1.00 97.81 88 ARG A C 1
ATOM 704 O O . ARG A 1 88 ? -5.071 -9.296 -3.265 1.00 97.81 88 ARG A O 1
ATOM 711 N N . VAL A 1 89 ? -4.500 -7.275 -2.442 1.00 98.12 89 VAL A N 1
ATOM 712 C CA . VAL A 1 89 ? -3.262 -7.726 -1.777 1.00 98.12 89 VAL A CA 1
ATOM 713 C C . VAL A 1 89 ? -3.586 -8.782 -0.720 1.00 98.12 89 VAL A C 1
ATOM 715 O O . VAL A 1 89 ? -3.049 -9.886 -0.751 1.00 98.12 89 VAL A O 1
ATOM 718 N N . THR A 1 90 ? -4.532 -8.486 0.173 1.00 97.44 90 THR A N 1
ATOM 719 C CA . THR A 1 90 ? -4.864 -9.372 1.300 1.00 97.44 90 THR A CA 1
ATOM 720 C C . THR A 1 90 ? -5.551 -10.673 0.871 1.00 97.44 90 THR A C 1
ATOM 722 O O . THR A 1 90 ? -5.452 -11.678 1.575 1.00 97.44 90 THR A O 1
ATOM 725 N N . ILE A 1 91 ? -6.218 -10.683 -0.289 1.00 96.81 91 ILE A N 1
ATOM 726 C CA . ILE A 1 91 ? -6.947 -11.846 -0.813 1.00 96.81 91 ILE A CA 1
ATOM 727 C C . ILE A 1 91 ? -6.064 -12.710 -1.720 1.00 96.81 91 ILE A C 1
ATOM 729 O O . ILE A 1 91 ? -5.968 -13.922 -1.516 1.00 96.81 91 ILE A O 1
ATOM 733 N N . LEU A 1 92 ? -5.434 -12.110 -2.734 1.00 95.69 92 LEU A N 1
ATOM 734 C CA . LEU A 1 92 ? -4.693 -12.840 -3.771 1.00 95.69 92 LEU A CA 1
ATOM 735 C C . LEU A 1 92 ? -3.273 -13.201 -3.322 1.00 95.69 92 LEU A C 1
ATOM 737 O O . LEU A 1 92 ? -2.737 -14.223 -3.742 1.00 95.69 92 LEU A O 1
ATOM 741 N N . TYR A 1 93 ? -2.693 -12.396 -2.431 1.00 95.94 93 TYR A N 1
ATOM 742 C CA . TYR A 1 93 ? -1.296 -12.489 -2.008 1.00 95.94 93 TYR A CA 1
ATOM 743 C C . TYR A 1 93 ? -1.167 -12.796 -0.512 1.00 95.94 93 TYR A C 1
ATOM 745 O O . TYR A 1 93 ? -0.171 -12.460 0.116 1.00 95.94 93 TYR A O 1
ATOM 753 N N . LYS A 1 94 ? -2.151 -13.501 0.061 1.00 95.44 94 LYS A N 1
ATOM 754 C CA . LYS A 1 94 ? -2.238 -13.827 1.498 1.00 95.44 94 LYS A CA 1
ATOM 755 C C . LYS A 1 94 ? -1.017 -14.536 2.108 1.00 95.44 94 LYS A C 1
ATOM 757 O O . LYS A 1 94 ? -0.908 -14.594 3.322 1.00 95.44 94 LYS A O 1
ATOM 762 N N . ASN A 1 95 ? -0.146 -15.122 1.283 1.00 95.94 95 ASN A N 1
ATOM 763 C CA . ASN A 1 95 ? 1.070 -15.808 1.732 1.00 95.94 95 ASN A CA 1
ATOM 764 C C . ASN A 1 95 ? 2.297 -14.874 1.795 1.00 95.94 95 ASN A C 1
ATOM 766 O O . ASN A 1 95 ? 3.362 -15.310 2.228 1.00 95.94 95 ASN A O 1
ATOM 770 N N . TYR A 1 96 ? 2.169 -13.624 1.341 1.00 96.38 96 TYR A N 1
ATOM 771 C CA . TYR A 1 96 ? 3.228 -12.613 1.333 1.00 96.38 96 TYR A CA 1
ATOM 772 C C . TYR A 1 96 ? 2.977 -11.627 2.474 1.00 96.38 96 TYR A C 1
ATOM 774 O O . TYR A 1 96 ? 2.478 -10.522 2.266 1.00 96.38 96 TYR A O 1
ATOM 782 N N . GLU A 1 97 ? 3.272 -12.084 3.695 1.00 95.69 97 GLU A N 1
ATOM 783 C CA . GLU A 1 97 ? 2.861 -11.434 4.947 1.00 95.69 97 GLU A CA 1
ATOM 784 C C . GLU A 1 97 ? 3.266 -9.955 5.024 1.00 95.69 97 GLU A C 1
ATOM 786 O O . GLU A 1 97 ? 2.465 -9.125 5.437 1.00 95.69 97 GLU A O 1
ATOM 791 N N . GLU A 1 98 ? 4.467 -9.608 4.553 1.00 96.31 98 GLU A N 1
ATOM 792 C CA . GLU A 1 98 ? 4.963 -8.225 4.515 1.00 96.31 98 GLU A CA 1
ATOM 793 C C . GLU A 1 98 ? 4.010 -7.294 3.743 1.00 96.31 98 GLU A C 1
ATOM 795 O O . GLU A 1 98 ? 3.553 -6.269 4.257 1.00 96.31 98 GLU A O 1
ATOM 800 N N . TRP A 1 99 ? 3.622 -7.685 2.526 1.00 98.06 99 TRP A N 1
ATOM 801 C CA . TRP A 1 99 ? 2.714 -6.898 1.688 1.00 98.06 99 TRP A CA 1
ATOM 802 C C . TRP A 1 99 ? 1.284 -6.896 2.219 1.00 98.06 99 TRP A C 1
ATOM 804 O O . TRP A 1 99 ? 0.588 -5.884 2.116 1.00 98.06 99 TRP A O 1
ATOM 814 N N . VAL A 1 100 ? 0.845 -7.997 2.831 1.00 98.38 100 VAL A N 1
ATOM 815 C CA . VAL A 1 100 ? -0.460 -8.077 3.498 1.00 98.38 100 VAL A CA 1
ATOM 816 C C . VAL A 1 100 ? -0.523 -7.110 4.684 1.00 98.38 100 VAL A C 1
ATOM 818 O O . VAL A 1 100 ? -1.523 -6.404 4.839 1.00 98.38 100 VAL A O 1
ATOM 821 N N . ALA A 1 101 ? 0.534 -7.030 5.493 1.00 98.25 101 ALA A N 1
ATOM 822 C CA . ALA A 1 101 ? 0.627 -6.121 6.629 1.00 98.25 101 ALA A CA 1
ATOM 823 C C . ALA A 1 101 ? 0.608 -4.654 6.176 1.00 98.25 101 ALA A C 1
ATOM 825 O O . ALA A 1 101 ? -0.223 -3.870 6.647 1.00 98.25 101 ALA A O 1
ATOM 826 N N . HIS A 1 102 ? 1.437 -4.299 5.187 1.00 98.50 102 HIS A N 1
ATOM 827 C CA . HIS A 1 102 ? 1.423 -2.974 4.563 1.00 98.50 102 HIS A CA 1
ATOM 828 C C . HIS A 1 102 ? 0.039 -2.606 4.013 1.00 98.50 102 HIS A C 1
ATOM 830 O O . HIS A 1 102 ? -0.456 -1.501 4.259 1.00 98.50 102 HIS A O 1
ATOM 836 N N . ALA A 1 103 ? -0.618 -3.531 3.310 1.00 98.75 103 ALA A N 1
ATOM 837 C CA . ALA A 1 103 ? -1.941 -3.296 2.751 1.00 98.75 103 ALA A CA 1
ATOM 838 C C . ALA A 1 103 ? -2.995 -3.059 3.837 1.00 98.75 103 ALA A C 1
ATOM 840 O O . ALA A 1 103 ? -3.764 -2.109 3.730 1.00 98.75 103 ALA A O 1
ATOM 841 N N . ARG A 1 104 ? -3.012 -3.857 4.911 1.00 98.69 104 ARG A N 1
ATOM 842 C CA . ARG A 1 104 ? -3.958 -3.689 6.029 1.00 98.69 104 ARG A CA 1
ATOM 843 C C . ARG A 1 104 ? -3.791 -2.354 6.749 1.00 98.69 104 ARG A C 1
ATOM 845 O O . ARG A 1 104 ? -4.786 -1.697 7.043 1.00 98.69 104 ARG A O 1
ATOM 852 N N . LEU A 1 105 ? -2.553 -1.917 6.977 1.00 98.75 105 LEU A N 1
ATOM 853 C CA . LEU A 1 105 ? -2.271 -0.603 7.567 1.00 98.75 105 LEU A CA 1
ATOM 854 C C . LEU A 1 105 ? -2.796 0.543 6.697 1.00 98.75 105 LEU A C 1
ATOM 856 O O . LEU A 1 105 ? -3.304 1.541 7.214 1.00 98.75 105 LEU A O 1
ATOM 860 N N . LEU A 1 106 ? -2.677 0.418 5.375 1.00 98.69 106 LEU A N 1
ATOM 861 C CA . LEU A 1 106 ? -3.171 1.433 4.452 1.00 98.69 106 LEU A CA 1
ATOM 862 C C . LEU A 1 106 ? -4.698 1.359 4.277 1.00 98.69 106 LEU A C 1
ATOM 864 O O . LEU A 1 106 ? -5.342 2.402 4.205 1.00 98.69 106 LEU A O 1
ATOM 868 N N . ILE A 1 107 ? -5.298 0.163 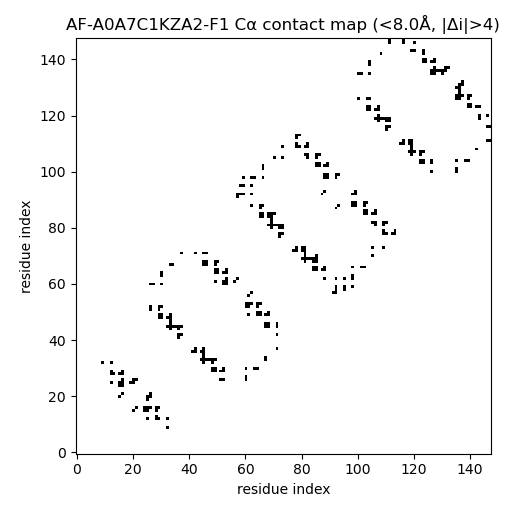4.319 1.00 98.81 107 ILE A N 1
ATOM 869 C CA . ILE A 1 107 ? -6.758 -0.042 4.361 1.00 98.81 107 ILE A CA 1
ATOM 870 C C . ILE A 1 107 ? -7.361 0.645 5.584 1.00 98.81 107 ILE A C 1
ATOM 872 O O . ILE A 1 107 ? -8.333 1.379 5.431 1.00 98.81 107 ILE A O 1
ATOM 876 N N . ALA A 1 108 ? -6.772 0.472 6.769 1.00 98.62 108 ALA A N 1
ATOM 877 C CA . ALA A 1 108 ? -7.247 1.136 7.980 1.00 98.62 108 ALA A CA 1
ATOM 878 C C . ALA A 1 108 ? -7.239 2.665 7.845 1.00 98.62 108 ALA A C 1
ATOM 880 O O . ALA A 1 108 ? -8.185 3.344 8.240 1.00 98.62 108 ALA A O 1
ATOM 881 N N . GLN A 1 109 ? -6.200 3.223 7.220 1.00 98.62 109 GLN A N 1
ATOM 882 C CA . GLN A 1 109 ? -6.157 4.654 6.923 1.00 98.62 109 GLN A CA 1
ATOM 883 C C . GLN A 1 109 ? -7.217 5.059 5.891 1.00 98.62 109 GLN A C 1
ATOM 885 O O . GLN A 1 109 ? -7.826 6.115 6.050 1.00 98.62 109 GLN A O 1
ATOM 890 N N . CYS A 1 110 ? -7.476 4.245 4.861 1.00 98.69 110 CYS A N 1
ATOM 891 C CA . CYS A 1 110 ? -8.573 4.488 3.916 1.00 98.69 110 CYS A CA 1
ATOM 892 C C . CYS A 1 110 ? -9.922 4.516 4.643 1.00 98.69 110 CYS A C 1
ATOM 894 O O . CYS A 1 110 ? -10.674 5.471 4.487 1.00 98.69 110 CYS A O 1
ATOM 896 N N . GLN A 1 111 ? -10.195 3.514 5.483 1.00 98.56 111 GLN A N 1
ATOM 897 C CA . GLN A 1 111 ? -11.415 3.409 6.286 1.00 98.56 111 GLN A CA 1
ATOM 898 C C . GLN A 1 111 ? -11.601 4.636 7.180 1.00 98.56 111 GLN A C 1
ATOM 900 O O . GLN A 1 111 ? -12.667 5.243 7.157 1.00 98.56 111 GLN A O 1
ATOM 905 N N . ASN A 1 112 ? -10.549 5.064 7.882 1.00 98.38 112 ASN A N 1
ATOM 906 C CA . ASN A 1 112 ? -10.577 6.274 8.701 1.00 98.38 112 ASN A CA 1
ATOM 907 C C . ASN A 1 112 ? -10.918 7.527 7.870 1.00 98.38 112 ASN A C 1
ATOM 909 O O . ASN A 1 112 ? -11.790 8.302 8.247 1.00 98.38 112 ASN A O 1
ATOM 913 N N . ASN A 1 113 ? -10.293 7.706 6.700 1.00 98.06 113 ASN A N 1
ATOM 914 C CA . ASN A 1 113 ? -10.588 8.846 5.819 1.00 98.06 113 ASN A CA 1
ATOM 915 C C . ASN A 1 113 ? -11.997 8.796 5.199 1.00 98.06 113 ASN A C 1
ATOM 917 O O . ASN A 1 113 ? -12.548 9.838 4.853 1.00 98.06 113 ASN A O 1
ATOM 921 N N . LEU A 1 114 ? -12.583 7.605 5.064 1.00 98.06 114 LEU A N 1
ATOM 922 C CA . LEU A 1 114 ? -13.964 7.407 4.614 1.00 98.06 114 LEU A CA 1
ATOM 923 C C . LEU A 1 114 ? -14.994 7.572 5.747 1.00 98.06 114 LEU A C 1
ATOM 925 O O . LEU A 1 114 ? -16.192 7.541 5.478 1.00 98.06 114 LEU A O 1
ATOM 929 N N . GLY A 1 115 ? -14.555 7.754 6.999 1.00 97.69 115 GLY A N 1
ATOM 930 C CA . GLY A 1 115 ? -15.427 7.832 8.177 1.00 97.69 115 GLY A CA 1
ATOM 931 C C . GLY A 1 115 ? -15.852 6.471 8.741 1.00 97.69 115 GLY A C 1
ATOM 932 O O . GLY A 1 115 ? -16.650 6.413 9.674 1.00 97.69 115 GLY A O 1
ATOM 933 N N . ASN A 1 116 ? -15.297 5.372 8.226 1.00 97.81 116 ASN A N 1
ATOM 934 C CA . ASN A 1 116 ? -15.554 4.007 8.691 1.00 97.81 116 ASN A CA 1
ATOM 935 C C . ASN A 1 116 ? -14.639 3.678 9.886 1.00 97.81 116 ASN A C 1
ATOM 937 O O . ASN A 1 116 ? -13.773 2.806 9.813 1.00 97.81 116 ASN A O 1
ATOM 941 N N . ILE A 1 117 ? -14.801 4.430 10.976 1.00 97.75 117 ILE A N 1
ATOM 942 C CA . ILE A 1 117 ? -13.924 4.409 12.159 1.00 97.75 117 ILE A CA 1
ATOM 943 C C . ILE A 1 117 ? -13.860 3.011 12.789 1.00 97.75 117 ILE A C 1
ATOM 945 O O . ILE A 1 117 ? -12.772 2.504 13.054 1.00 97.75 117 ILE A O 1
ATOM 949 N N . GLU A 1 118 ? -15.009 2.359 12.984 1.00 97.75 118 GLU A N 1
ATOM 950 C CA . GLU A 1 118 ? -15.078 1.026 13.603 1.00 97.75 118 GLU A CA 1
ATOM 951 C C . GLU A 1 118 ? -14.295 -0.024 12.798 1.00 97.75 118 GLU A C 1
ATOM 953 O O . GLU A 1 118 ? -13.554 -0.831 13.367 1.00 97.75 118 GLU A O 1
ATOM 958 N N . ASP A 1 119 ? -14.400 0.030 11.468 1.00 98.06 119 ASP A N 1
ATOM 959 C CA . ASP A 1 119 ? -13.663 -0.859 10.572 1.00 98.06 119 ASP A CA 1
ATOM 960 C C . ASP A 1 119 ? -12.156 -0.581 10.608 1.00 98.06 119 ASP A C 1
ATOM 962 O O . ASP A 1 119 ? -11.356 -1.523 10.612 1.00 98.06 119 ASP A O 1
ATOM 966 N N . ALA A 1 120 ? -11.763 0.697 10.673 1.00 98.56 120 ALA A N 1
ATOM 967 C CA . ALA A 1 120 ? -10.367 1.100 10.805 1.00 98.56 120 ALA A CA 1
ATOM 968 C C . ALA A 1 120 ? -9.759 0.562 12.105 1.00 98.56 120 ALA A C 1
ATOM 970 O O . ALA A 1 120 ? -8.696 -0.063 12.083 1.00 98.56 120 ALA A O 1
ATOM 971 N N . GLU A 1 121 ? -10.454 0.737 13.233 1.00 98.38 121 GLU A N 1
ATOM 972 C CA . GLU A 1 121 ? -9.998 0.218 14.519 1.00 98.38 121 GLU A CA 1
ATOM 973 C C . GLU A 1 121 ? -9.870 -1.303 14.509 1.00 98.38 121 GLU A C 1
ATOM 975 O O . GLU A 1 121 ? -8.871 -1.842 14.989 1.00 98.38 121 GLU A O 1
ATOM 980 N N . LYS A 1 122 ? -10.874 -2.001 13.968 1.00 98.44 122 LYS A N 1
ATOM 981 C CA . LYS A 1 122 ? -10.858 -3.460 13.861 1.00 98.44 122 LYS A CA 1
ATOM 982 C C . LYS A 1 122 ? -9.662 -3.928 13.037 1.00 98.44 122 LYS A C 1
ATOM 984 O O . LYS A 1 122 ? -8.890 -4.755 13.508 1.00 98.44 122 LYS A O 1
ATOM 989 N N . THR A 1 123 ? -9.457 -3.338 11.862 1.00 98.50 123 THR A N 1
ATOM 990 C CA . THR A 1 123 ? -8.342 -3.687 10.972 1.00 98.50 123 THR A CA 1
ATOM 991 C C . THR A 1 123 ? -6.987 -3.483 11.658 1.00 98.50 123 THR A C 1
ATOM 993 O O . THR A 1 123 ? -6.092 -4.314 11.518 1.00 98.50 123 THR A O 1
ATOM 996 N N . LEU A 1 124 ? -6.818 -2.412 12.440 1.00 98.56 124 LEU A N 1
ATOM 997 C CA . LEU A 1 124 ? -5.571 -2.151 13.170 1.00 98.56 124 LEU A CA 1
ATOM 998 C C . LEU A 1 124 ? -5.363 -3.110 14.341 1.00 98.56 124 LEU A C 1
ATOM 1000 O O . LEU A 1 124 ? -4.234 -3.546 14.563 1.00 98.56 124 LEU A O 1
ATOM 1004 N N . ARG A 1 125 ? -6.427 -3.465 15.070 1.00 98.19 125 ARG A N 1
ATOM 1005 C CA . ARG A 1 125 ? -6.359 -4.489 16.123 1.00 98.19 125 ARG A CA 1
ATOM 1006 C C . ARG A 1 125 ? -5.950 -5.838 15.541 1.00 98.19 125 ARG A C 1
ATOM 1008 O O . ARG A 1 125 ? -5.029 -6.447 16.076 1.00 98.19 125 ARG A O 1
ATOM 1015 N N . ASP A 1 126 ? -6.527 -6.229 14.407 1.00 97.94 126 ASP A N 1
ATOM 1016 C CA . ASP A 1 126 ? -6.143 -7.452 13.698 1.00 97.94 126 ASP A CA 1
ATOM 1017 C C . ASP A 1 126 ? -4.640 -7.426 13.353 1.00 97.94 126 ASP A C 1
ATOM 1019 O O . ASP A 1 126 ? -3.916 -8.383 13.638 1.00 97.94 126 ASP A O 1
ATOM 1023 N N . VAL A 1 127 ? -4.124 -6.315 12.804 1.00 98.12 127 VAL A N 1
ATOM 1024 C CA . VAL A 1 127 ? -2.679 -6.172 12.532 1.00 98.12 127 VAL A CA 1
ATOM 1025 C C . VAL A 1 127 ? -1.859 -6.314 13.815 1.00 98.12 127 VAL A C 1
ATOM 1027 O O . VAL A 1 127 ? -0.877 -7.045 13.814 1.00 98.12 127 VAL A O 1
ATOM 1030 N N . MET A 1 128 ? -2.254 -5.682 14.923 1.00 98.12 128 MET A N 1
ATOM 1031 C CA . MET A 1 128 ? -1.546 -5.808 16.205 1.00 98.12 128 MET A CA 1
ATOM 1032 C C . MET A 1 128 ? -1.533 -7.244 16.752 1.00 98.12 128 MET A C 1
ATOM 1034 O O . MET A 1 128 ? -0.559 -7.633 17.394 1.00 98.12 128 MET A O 1
ATOM 1038 N N . GLU A 1 129 ? -2.588 -8.024 16.515 1.00 97.62 129 GLU A N 1
ATOM 1039 C CA . GLU A 1 129 ? -2.666 -9.431 16.923 1.00 97.62 129 GLU A CA 1
ATOM 1040 C C . GLU A 1 129 ? -1.761 -10.332 16.078 1.00 97.62 129 GLU A C 1
ATOM 1042 O O . GLU A 1 129 ? -1.091 -11.212 16.622 1.00 97.62 129 GLU A O 1
ATOM 1047 N N . MET A 1 130 ? -1.703 -10.096 14.765 1.00 95.19 130 MET A N 1
ATOM 1048 C CA . MET A 1 130 ? -0.847 -10.857 13.844 1.00 95.19 130 MET A CA 1
ATOM 1049 C C . MET A 1 130 ? 0.632 -10.464 13.957 1.00 95.19 130 MET A C 1
ATOM 1051 O O . MET A 1 130 ? 1.511 -11.309 13.796 1.00 95.19 130 MET A O 1
ATOM 1055 N N . HIS A 1 131 ? 0.903 -9.209 14.320 1.00 95.81 131 HIS A N 1
ATOM 1056 C CA . HIS A 1 131 ? 2.233 -8.605 14.359 1.00 95.81 131 HIS A CA 1
ATOM 1057 C C . HIS A 1 131 ? 2.609 -8.044 15.744 1.00 95.81 131 HIS A C 1
ATOM 1059 O O . HIS A 1 131 ? 3.002 -6.884 15.875 1.00 95.81 131 HIS A O 1
ATOM 1065 N N . PRO A 1 132 ? 2.536 -8.829 16.834 1.00 95.31 132 PRO A N 1
ATOM 1066 C CA . PRO A 1 132 ? 2.572 -8.286 18.195 1.00 95.31 132 PRO A CA 1
ATOM 1067 C C . PRO A 1 132 ? 3.918 -7.674 18.614 1.00 95.31 132 PRO A C 1
ATOM 1069 O O . PRO A 1 132 ? 3.998 -7.032 19.663 1.00 95.31 132 PRO A O 1
ATOM 1072 N N . ARG A 1 133 ? 5.003 -7.926 17.867 1.00 94.06 133 ARG A N 1
ATOM 1073 C CA . ARG A 1 133 ? 6.379 -7.569 18.264 1.00 94.06 133 ARG A CA 1
ATOM 1074 C C . ARG A 1 133 ? 7.237 -6.973 17.148 1.00 94.06 133 ARG A C 1
ATOM 1076 O O . ARG A 1 133 ? 8.425 -6.762 17.379 1.00 94.06 133 ARG A O 1
ATOM 1083 N N . ASP A 1 134 ? 6.673 -6.706 15.976 1.00 96.50 134 ASP A N 1
ATOM 1084 C CA . ASP A 1 134 ? 7.407 -6.109 14.858 1.00 96.50 134 ASP A CA 1
ATOM 1085 C C . ASP A 1 134 ? 6.972 -4.654 14.602 1.00 96.50 134 ASP A C 1
ATOM 1087 O O . ASP A 1 134 ? 6.269 -4.035 15.410 1.00 96.50 134 ASP A O 1
ATOM 1091 N N . GLU A 1 135 ? 7.465 -4.076 13.511 1.00 97.00 135 GLU A N 1
ATOM 1092 C CA . GLU A 1 135 ? 7.162 -2.702 13.121 1.00 97.00 135 GLU A CA 1
ATOM 1093 C C . GLU A 1 135 ? 5.706 -2.489 12.684 1.00 97.00 135 GLU A C 1
ATOM 1095 O O . GLU A 1 135 ? 5.154 -1.419 12.945 1.00 97.00 135 GLU A O 1
ATOM 1100 N N . PHE A 1 136 ? 5.045 -3.498 12.108 1.00 98.00 136 PHE A N 1
ATOM 1101 C CA . PHE A 1 136 ? 3.664 -3.396 11.644 1.00 98.00 136 PHE A CA 1
ATOM 1102 C C . PHE A 1 136 ? 2.699 -3.260 12.814 1.00 98.00 136 PHE A C 1
ATOM 1104 O O . PHE A 1 136 ? 1.834 -2.384 12.797 1.00 98.00 136 PHE A O 1
ATOM 1111 N N . GLY A 1 137 ? 2.881 -4.046 13.878 1.00 98.06 137 GLY A N 1
ATOM 1112 C CA . GLY A 1 137 ? 2.076 -3.900 15.094 1.00 98.06 137 GLY A CA 1
ATOM 1113 C C . GLY A 1 137 ? 2.310 -2.565 15.802 1.00 98.06 137 GLY A C 1
ATOM 1114 O O . GLY A 1 137 ? 1.370 -1.951 16.312 1.00 98.06 137 GLY A O 1
ATOM 1115 N N . GLN A 1 138 ? 3.552 -2.068 15.802 1.00 97.94 138 GLN A N 1
ATOM 1116 C CA . GLN A 1 138 ? 3.876 -0.747 16.355 1.00 97.94 138 GLN A CA 1
ATOM 1117 C C . GLN A 1 138 ? 3.222 0.377 15.547 1.00 97.94 138 GLN A C 1
ATOM 1119 O O . GLN A 1 138 ? 2.640 1.298 16.128 1.00 97.94 138 GLN A O 1
ATOM 1124 N N . GLN A 1 139 ? 3.273 0.288 14.217 1.00 98.00 139 GLN A N 1
ATOM 1125 C CA . GLN A 1 139 ? 2.621 1.236 13.324 1.00 98.00 139 GLN A CA 1
ATOM 1126 C C . GLN 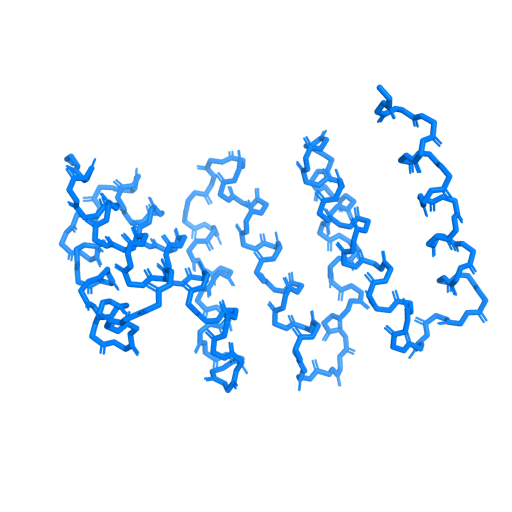A 1 139 ? 1.099 1.179 13.471 1.00 98.00 139 GLN A C 1
ATOM 1128 O O . GLN A 1 139 ? 0.468 2.231 13.565 1.00 98.00 139 GLN A O 1
ATOM 1133 N N . ALA A 1 140 ? 0.515 -0.017 13.576 1.00 98.31 140 ALA A N 1
ATOM 1134 C CA . ALA A 1 140 ? -0.917 -0.189 13.784 1.00 98.31 140 ALA A CA 1
ATOM 1135 C C . ALA A 1 140 ? -1.380 0.466 15.089 1.00 98.31 140 ALA A C 1
ATOM 1137 O O . ALA A 1 140 ? -2.332 1.243 15.098 1.00 98.31 140 ALA A O 1
ATOM 1138 N N . LYS A 1 141 ? -0.645 0.234 16.183 1.00 97.88 141 LYS A N 1
ATOM 1139 C 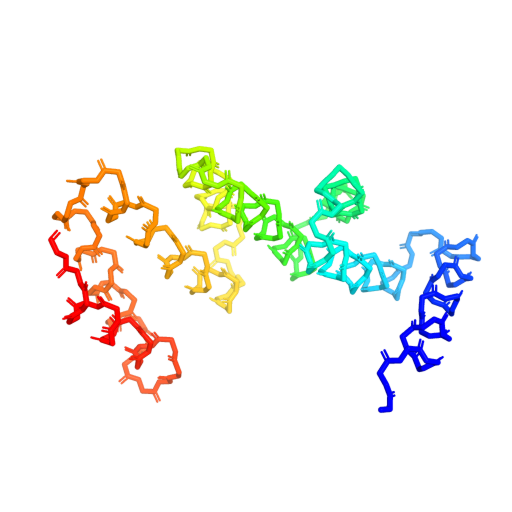CA . LYS A 1 141 ? -0.913 0.869 17.478 1.00 97.88 141 LYS A CA 1
ATOM 1140 C C . LYS A 1 141 ? -0.824 2.392 17.402 1.00 97.88 141 LYS A C 1
ATOM 1142 O O . LYS A 1 141 ? -1.625 3.079 18.030 1.00 97.88 141 LYS A O 1
ATOM 1147 N N . LYS A 1 142 ? 0.157 2.927 16.669 1.00 97.94 142 LYS A N 1
ATOM 1148 C CA . LYS A 1 142 ? 0.294 4.374 16.470 1.00 97.94 142 LYS A CA 1
ATOM 1149 C C . LYS A 1 142 ? -0.917 4.937 15.724 1.00 97.94 142 LYS A C 1
ATOM 1151 O O . LYS A 1 142 ? -1.533 5.865 16.233 1.00 97.94 142 LYS A O 1
ATOM 1156 N N . LEU A 1 143 ? -1.276 4.342 14.585 1.00 97.62 143 LEU A N 1
ATOM 1157 C CA . LEU A 1 143 ? -2.431 4.754 13.783 1.00 97.62 143 LEU A CA 1
ATOM 1158 C C . LEU A 1 143 ? -3.735 4.680 14.582 1.00 97.62 143 LEU A C 1
ATOM 1160 O O . LEU A 1 143 ? -4.549 5.590 14.488 1.00 97.62 143 LEU A O 1
ATOM 1164 N N . LEU A 1 144 ? -3.908 3.652 15.419 1.00 97.06 144 LEU A N 1
ATOM 1165 C CA . LEU A 1 144 ? -5.102 3.489 16.252 1.00 97.06 144 LEU A CA 1
ATOM 1166 C C . LEU A 1 144 ? -5.311 4.671 17.208 1.00 97.06 144 LEU A C 1
ATOM 1168 O O . LEU A 1 144 ? -6.439 5.096 17.421 1.00 97.06 144 LEU A O 1
ATOM 1172 N N . ASN A 1 145 ? -4.227 5.234 17.744 1.00 96.50 145 ASN A N 1
ATOM 1173 C CA . ASN A 1 145 ? -4.292 6.409 18.618 1.00 96.50 145 ASN A CA 1
ATOM 1174 C C . ASN A 1 145 ? -4.535 7.725 17.853 1.00 96.50 145 ASN A C 1
ATOM 1176 O O . ASN A 1 145 ? -4.787 8.751 18.480 1.00 96.50 145 ASN A O 1
ATOM 1180 N N . GLU A 1 146 ? -4.388 7.720 16.526 1.00 94.88 146 GLU A N 1
ATOM 1181 C CA . GLU A 1 146 ? -4.521 8.893 15.652 1.00 94.88 146 GLU A CA 1
ATOM 1182 C C . GLU A 1 146 ? -5.878 8.957 14.932 1.00 94.88 146 GLU A C 1
ATOM 1184 O O . GLU A 1 146 ? -6.171 9.976 14.301 1.00 94.88 146 GLU A O 1
ATOM 1189 N N . ILE A 1 147 ? -6.695 7.901 15.028 1.00 91.94 147 ILE A N 1
ATOM 1190 C CA . ILE A 1 147 ? -8.073 7.866 14.516 1.00 91.94 147 ILE A CA 1
ATOM 1191 C C . ILE A 1 147 ? -8.901 8.990 15.157 1.00 91.94 147 ILE A C 1
ATOM 1193 O O . ILE A 1 147 ? -8.696 9.340 16.323 1.00 91.94 147 ILE A O 1
ATOM 1197 N N . ARG A 1 148 ? -9.800 9.593 14.373 1.00 73.94 148 ARG A N 1
ATOM 1198 C CA . ARG A 1 148 ? -10.588 10.774 14.752 1.00 73.94 148 ARG A CA 1
ATOM 1199 C C . ARG A 1 148 ? -12.063 10.577 14.481 1.00 73.94 148 ARG A C 1
ATOM 1201 O O . ARG A 1 148 ? -12.368 9.964 13.439 1.00 73.94 148 ARG A O 1
#

Foldseek 3Di:
DPDVVVVVLLVVLVVCCVVPVPDPSVLVSLLVVLVVCLVVLVLVSNLVSLVSNCPPDQDLSVLSSLLSNLVSCVSVVVLVSSLVSLVCSCPSNVVNVVSVLSSLLSNLVSCLSVVVPVSSLVSLVVQCVVCVDDPSVVSSVVVNVVRD

pLDDT: mean 93.18, std 9.36, range [44.69, 98.81]

Mean predicted aligned error: 4.29 Å

Radius of gyration: 16.22 Å; Cα contacts (8 Å, |Δi|>4): 210; chains: 1; bounding box: 39×30×41 Å